Protein AF-A0A091CFE1-F1 (afdb_monomer_lite)

Organism: NCBI:txid1302649

Sequence (162 aa):
MQEHPEADKIENQVGNVSWALSFLEQYIKKPGMVQALRKPLRHYTLRQLSEHANTFDWQNVYSDLRQQDKRLRTIEQKRQELSLKEDELNKWQYFDENPAILSTFNETIGLLGTVPNTELNHLKEEMRKLQHTYLEIIHQTSTTSYLLLLFLKEKAKKLMIY

Structure (mmCIF, N/CA/C/O backbone):
data_AF-A0A091CFE1-F1
#
_entry.id   AF-A0A091CFE1-F1
#
loop_
_atom_site.group_PDB
_atom_site.id
_atom_site.type_symbol
_atom_site.label_atom_id
_atom_site.label_alt_id
_atom_site.label_comp_id
_atom_site.label_asym_id
_atom_site.label_entity_id
_atom_site.label_seq_id
_atom_site.pdbx_PDB_ins_code
_atom_site.Cartn_x
_atom_site.Cartn_y
_atom_site.Cartn_z
_atom_site.occupancy
_atom_site.B_iso_or_equiv
_atom_site.auth_seq_id
_atom_site.auth_comp_id
_atom_site.auth_asym_id
_atom_site.auth_atom_id
_atom_site.pdbx_PDB_model_num
ATOM 1 N N . MET A 1 1 ? 12.989 35.222 -29.023 1.00 45.59 1 MET A N 1
ATOM 2 C CA . MET A 1 1 ? 13.254 33.783 -28.831 1.00 45.59 1 MET A CA 1
ATOM 3 C C . MET A 1 1 ? 12.529 33.059 -29.945 1.00 45.59 1 MET A C 1
ATOM 5 O O . MET A 1 1 ? 11.309 33.083 -29.948 1.00 45.59 1 MET A O 1
ATOM 9 N N . GLN A 1 2 ? 13.246 32.573 -30.959 1.00 47.25 2 GLN A N 1
ATOM 10 C CA . GLN A 1 2 ? 12.643 31.705 -31.970 1.00 47.25 2 GLN A CA 1
ATOM 11 C C . GLN A 1 2 ? 12.588 30.303 -31.364 1.00 47.25 2 GLN A C 1
ATOM 13 O O . GLN A 1 2 ? 13.631 29.711 -31.109 1.00 47.25 2 GLN A O 1
ATOM 18 N N . GLU A 1 3 ? 11.385 29.820 -31.061 1.00 51.72 3 GLU A N 1
ATOM 19 C CA . GLU A 1 3 ? 11.166 28.398 -30.805 1.00 51.72 3 GLU A CA 1
ATOM 20 C C . GLU A 1 3 ? 11.519 27.650 -32.097 1.00 51.72 3 GLU A C 1
ATOM 22 O O . GLU A 1 3 ? 11.038 28.010 -33.175 1.00 51.72 3 GLU A O 1
ATOM 27 N N . HIS A 1 4 ? 12.418 26.670 -32.011 1.00 61.47 4 HIS A N 1
ATOM 28 C CA . HIS A 1 4 ? 12.808 25.825 -33.137 1.00 61.47 4 HIS A CA 1
ATOM 29 C C . HIS A 1 4 ? 12.061 24.489 -33.006 1.00 61.47 4 HIS A C 1
ATOM 31 O O . HIS A 1 4 ? 12.627 23.528 -32.486 1.00 61.47 4 HIS A O 1
ATOM 37 N N . PRO A 1 5 ? 10.811 24.384 -33.497 1.00 70.25 5 PRO A N 1
ATOM 38 C CA . PRO A 1 5 ? 9.932 23.238 -33.244 1.00 70.25 5 PRO A CA 1
ATOM 39 C C . PRO A 1 5 ? 10.475 21.899 -33.767 1.00 70.25 5 PRO A C 1
ATOM 41 O O . PRO A 1 5 ? 9.978 20.839 -33.390 1.00 70.25 5 PRO A O 1
ATOM 44 N N . GLU A 1 6 ? 11.467 21.914 -34.658 1.00 75.19 6 GLU A N 1
ATOM 45 C CA . GLU A 1 6 ? 12.161 20.707 -35.117 1.00 75.19 6 GLU A CA 1
ATOM 46 C C . GLU A 1 6 ? 13.225 20.221 -34.125 1.00 75.19 6 GLU A C 1
ATOM 48 O O . GLU A 1 6 ? 13.354 19.014 -33.925 1.00 75.19 6 GLU A O 1
ATOM 53 N N . ALA A 1 7 ? 13.933 21.136 -33.457 1.00 77.69 7 ALA A N 1
ATOM 54 C CA . ALA A 1 7 ? 14.919 20.791 -32.436 1.00 77.69 7 ALA A CA 1
ATOM 55 C C . ALA A 1 7 ? 14.234 20.158 -31.216 1.00 77.69 7 ALA A C 1
ATOM 57 O O . ALA A 1 7 ? 14.638 19.081 -30.779 1.00 77.69 7 ALA A O 1
ATOM 58 N N . ASP A 1 8 ? 13.121 20.746 -30.768 1.00 78.50 8 ASP A N 1
ATOM 59 C CA . ASP A 1 8 ? 12.337 20.234 -29.637 1.00 78.50 8 ASP A CA 1
ATOM 60 C C . ASP A 1 8 ? 11.759 18.839 -29.925 1.00 78.50 8 ASP A C 1
ATOM 62 O O . ASP A 1 8 ? 11.683 17.973 -29.049 1.00 78.50 8 ASP A O 1
ATOM 66 N N . LYS A 1 9 ? 11.353 18.574 -31.174 1.00 82.62 9 LYS A N 1
ATOM 67 C CA . LYS A 1 9 ? 10.890 17.240 -31.587 1.00 82.62 9 LYS A CA 1
ATOM 68 C C . LYS A 1 9 ? 12.009 16.212 -31.493 1.00 82.62 9 LYS A C 1
ATOM 70 O O . LYS A 1 9 ? 11.779 15.132 -30.954 1.00 82.62 9 LYS A O 1
ATOM 75 N N . ILE A 1 10 ? 13.198 16.533 -32.001 1.00 84.31 10 ILE A N 1
ATOM 76 C CA . ILE A 1 10 ? 14.349 15.623 -31.970 1.00 84.31 10 ILE A CA 1
ATOM 77 C C . ILE A 1 10 ? 14.771 15.354 -30.522 1.00 84.31 10 ILE A C 1
ATOM 79 O O . ILE A 1 10 ? 14.987 14.199 -30.155 1.00 84.31 10 ILE A O 1
ATOM 83 N N . GLU A 1 11 ? 14.815 16.384 -29.678 1.00 86.06 11 GLU A N 1
ATOM 84 C CA . GLU A 1 11 ? 15.153 16.239 -28.261 1.00 86.06 11 GLU A CA 1
ATOM 85 C C . GLU A 1 11 ? 14.167 15.312 -27.532 1.00 86.06 11 GLU A C 1
ATOM 87 O O . GLU A 1 11 ? 14.579 14.378 -26.839 1.00 86.06 11 GLU A O 1
ATOM 92 N N . ASN A 1 12 ? 12.864 15.471 -27.779 1.00 85.62 12 ASN A N 1
ATOM 93 C CA . ASN A 1 12 ? 11.841 14.576 -27.237 1.00 85.62 12 ASN A CA 1
ATOM 94 C C . ASN A 1 12 ? 12.004 13.122 -27.715 1.00 85.62 12 ASN A C 1
ATOM 96 O O . ASN A 1 12 ? 11.832 12.185 -26.932 1.00 85.62 12 ASN A O 1
ATOM 100 N N . GLN A 1 13 ? 12.349 12.904 -28.989 1.00 86.69 13 GLN A N 1
ATOM 101 C CA . GLN A 1 13 ? 12.597 11.560 -29.523 1.00 86.69 13 GLN A CA 1
ATOM 102 C C . GLN A 1 13 ? 13.813 10.904 -28.856 1.00 86.69 13 GLN A C 1
ATOM 104 O O . GLN A 1 13 ? 13.725 9.754 -28.418 1.00 86.69 13 GLN A O 1
ATOM 109 N N . VAL A 1 14 ? 14.916 11.641 -28.700 1.00 88.25 14 VAL A N 1
ATOM 110 C CA . VAL A 1 14 ? 16.115 11.167 -27.989 1.00 88.25 14 VAL A CA 1
ATOM 111 C C . VAL A 1 14 ? 15.793 10.848 -26.528 1.00 88.25 14 VAL A C 1
ATOM 113 O O . VAL A 1 14 ? 16.217 9.806 -26.018 1.00 88.25 14 VAL A O 1
ATOM 116 N N . GLY A 1 15 ? 14.995 11.690 -25.867 1.00 87.19 15 GLY A N 1
ATOM 117 C CA . GLY A 1 15 ? 14.526 11.456 -24.502 1.00 87.19 15 GLY A CA 1
ATOM 118 C C . GLY A 1 15 ? 13.709 10.167 -24.372 1.00 87.19 15 GLY A C 1
ATOM 119 O O . GLY A 1 15 ? 13.950 9.366 -23.466 1.00 87.19 15 GLY A O 1
ATOM 120 N N . ASN A 1 16 ? 12.796 9.911 -25.312 1.00 89.50 16 ASN A N 1
ATOM 121 C CA . ASN A 1 16 ? 11.974 8.699 -25.329 1.00 89.50 16 ASN A CA 1
ATOM 122 C C . ASN A 1 16 ? 12.812 7.424 -25.503 1.00 89.50 16 ASN A C 1
ATOM 124 O O . ASN A 1 16 ? 12.617 6.455 -24.765 1.00 89.50 16 ASN A O 1
ATOM 128 N N . VAL A 1 17 ? 13.771 7.431 -26.433 1.00 88.75 17 VAL A N 1
ATOM 129 C CA . VAL A 1 17 ? 14.671 6.288 -26.658 1.00 88.75 17 VAL A CA 1
ATOM 130 C C . VAL A 1 17 ? 15.581 6.058 -25.448 1.00 88.75 17 VAL A C 1
ATOM 132 O O . VAL A 1 17 ? 15.741 4.921 -25.005 1.00 88.75 17 VAL A O 1
ATOM 135 N N . SER A 1 18 ? 16.120 7.127 -24.858 1.00 88.88 18 SER A N 1
ATOM 136 C CA . SER A 1 18 ? 16.968 7.045 -23.659 1.00 88.88 18 SER A CA 1
ATOM 137 C C . SER A 1 18 ? 16.208 6.488 -22.454 1.00 88.88 18 SER A C 1
ATOM 139 O O . SER A 1 18 ? 16.738 5.659 -21.708 1.00 88.88 18 SER A O 1
ATOM 141 N N . TRP A 1 19 ? 14.944 6.888 -22.283 1.00 92.00 19 TRP A N 1
ATOM 142 C CA . TRP A 1 19 ? 14.063 6.314 -21.268 1.00 92.00 19 TRP A CA 1
ATOM 143 C C . TRP A 1 19 ? 13.809 4.824 -21.518 1.00 92.00 19 TRP A C 1
ATOM 145 O O . TRP A 1 19 ? 13.963 4.026 -20.596 1.00 92.00 19 TRP A O 1
ATOM 155 N N . ALA A 1 20 ? 13.474 4.434 -22.753 1.00 89.19 20 ALA A N 1
ATOM 156 C CA . ALA A 1 20 ? 13.215 3.038 -23.109 1.00 89.19 20 ALA A CA 1
ATOM 157 C C . ALA A 1 20 ? 14.436 2.144 -22.845 1.00 89.19 20 ALA A C 1
ATOM 159 O O . ALA A 1 20 ? 14.301 1.060 -22.276 1.00 89.19 20 ALA A O 1
ATOM 160 N N . LEU A 1 21 ? 15.634 2.624 -23.194 1.00 88.12 21 LEU A N 1
ATOM 161 C CA . LEU A 1 21 ? 16.886 1.932 -22.906 1.00 88.12 21 LEU A CA 1
ATOM 162 C C . LEU A 1 21 ? 17.094 1.775 -21.395 1.00 88.12 21 LEU A C 1
ATOM 164 O O . LEU A 1 21 ? 17.310 0.665 -20.918 1.00 88.12 21 LEU A O 1
ATOM 168 N N . SER A 1 22 ? 16.953 2.866 -20.639 1.00 88.06 22 SER A N 1
ATOM 169 C CA . SER A 1 22 ? 17.120 2.865 -19.177 1.00 88.06 22 SER A CA 1
ATOM 170 C C . SER A 1 22 ? 16.109 1.958 -18.470 1.00 88.06 22 SER A C 1
ATOM 172 O O . SER A 1 22 ? 16.419 1.361 -17.440 1.00 88.06 22 SER A O 1
ATOM 174 N N . PHE A 1 23 ? 14.893 1.848 -19.007 1.00 88.50 23 PHE A N 1
ATOM 175 C CA . PHE A 1 23 ? 13.871 0.929 -18.517 1.00 88.50 23 PHE A CA 1
ATOM 176 C C . PHE A 1 23 ? 14.275 -0.527 -18.775 1.00 88.50 23 PHE A C 1
ATOM 178 O O . PHE A 1 23 ? 14.280 -1.337 -17.853 1.00 88.50 23 PHE A O 1
ATOM 185 N N . LEU A 1 24 ? 14.687 -0.862 -20.000 1.00 86.94 24 LEU A N 1
ATOM 186 C CA . LEU A 1 24 ? 15.112 -2.217 -20.359 1.00 86.94 24 LEU A CA 1
ATOM 187 C C . LEU A 1 24 ? 16.369 -2.670 -19.606 1.00 86.94 24 LEU A C 1
ATOM 189 O O . LEU A 1 24 ? 16.452 -3.827 -19.195 1.00 86.94 24 LEU A O 1
ATOM 193 N N . GLU A 1 25 ? 17.333 -1.776 -19.382 1.00 86.75 25 GLU A N 1
ATOM 194 C CA . GLU A 1 25 ? 18.565 -2.085 -18.647 1.00 86.75 25 GLU A CA 1
ATOM 195 C C . GLU A 1 25 ? 18.318 -2.581 -17.216 1.00 86.75 25 GLU A C 1
ATOM 197 O O . GLU A 1 25 ? 19.132 -3.341 -16.693 1.00 86.75 25 GLU A O 1
ATOM 202 N N . GLN A 1 26 ? 17.195 -2.209 -16.595 1.00 85.38 26 GLN A N 1
ATOM 203 C CA . GLN A 1 26 ? 16.815 -2.708 -15.267 1.00 85.38 26 GLN A CA 1
ATOM 204 C C . GLN A 1 26 ? 16.440 -4.197 -15.288 1.00 85.38 26 GLN A C 1
ATOM 206 O O . GLN A 1 26 ? 16.572 -4.880 -14.274 1.00 85.38 26 GLN A O 1
ATOM 211 N N . TYR A 1 27 ? 16.003 -4.713 -16.440 1.00 83.00 27 TYR A N 1
ATOM 212 C CA . TYR A 1 27 ? 15.551 -6.097 -16.610 1.00 83.00 27 TYR A CA 1
ATOM 213 C C . TYR A 1 27 ? 16.557 -6.971 -17.372 1.00 83.00 27 TYR A C 1
ATOM 215 O O . TYR A 1 27 ? 16.499 -8.201 -17.292 1.00 83.00 27 TYR A O 1
ATOM 223 N N . ILE A 1 28 ? 17.500 -6.369 -18.100 1.00 82.69 28 ILE A N 1
ATOM 224 C CA . ILE A 1 28 ? 18.537 -7.094 -18.837 1.00 82.69 28 ILE A CA 1
ATOM 225 C C . ILE A 1 28 ? 19.729 -7.372 -17.916 1.00 82.69 28 ILE A C 1
ATOM 227 O O . ILE A 1 28 ? 20.379 -6.466 -17.398 1.00 82.69 28 ILE A O 1
ATOM 231 N N . LYS A 1 29 ? 20.096 -8.650 -17.773 1.00 70.81 29 LYS A N 1
ATOM 232 C CA . LYS A 1 29 ? 21.346 -9.027 -17.101 1.00 70.81 29 LYS A CA 1
ATOM 233 C C . LYS A 1 29 ? 22.538 -8.524 -17.916 1.00 70.81 29 LYS A C 1
ATOM 235 O O . LYS A 1 29 ? 22.756 -8.978 -19.041 1.00 70.81 29 LYS A O 1
ATOM 240 N N . LYS A 1 30 ? 23.332 -7.617 -17.340 1.00 69.56 30 LYS A N 1
ATOM 241 C CA . LYS A 1 30 ? 24.579 -7.158 -17.966 1.00 69.56 30 LYS A CA 1
ATOM 242 C C . LYS A 1 30 ? 25.518 -8.361 -18.158 1.00 69.56 30 LYS A C 1
ATOM 244 O O . LYS A 1 30 ? 25.713 -9.128 -17.212 1.00 69.56 30 LYS A O 1
ATOM 249 N N . PRO A 1 31 ? 26.086 -8.571 -19.361 1.00 65.31 31 PRO A N 1
ATOM 250 C CA . PRO A 1 31 ? 27.053 -9.640 -19.568 1.00 65.31 31 PRO A CA 1
ATOM 251 C C . PRO A 1 31 ? 28.272 -9.408 -18.670 1.00 65.31 31 PRO A C 1
ATOM 253 O O . PRO A 1 31 ? 28.732 -8.277 -18.518 1.00 65.31 31 PRO A O 1
ATOM 256 N N . GLY A 1 32 ? 28.805 -10.479 -18.078 1.00 70.44 32 GLY A N 1
ATOM 257 C CA . GLY A 1 32 ? 30.018 -10.391 -17.264 1.00 70.44 32 GLY A CA 1
ATOM 258 C C . GLY A 1 32 ? 31.205 -9.857 -18.076 1.00 70.44 32 GLY A C 1
ATOM 259 O O . GLY A 1 32 ? 31.283 -10.077 -19.286 1.00 70.44 32 GLY A O 1
ATOM 260 N N . MET A 1 33 ? 32.152 -9.197 -17.404 1.00 60.16 33 MET A N 1
ATOM 261 C CA . MET A 1 33 ? 33.300 -8.498 -18.012 1.00 60.16 33 MET A CA 1
ATOM 262 C C . MET A 1 33 ? 34.071 -9.361 -19.035 1.00 60.16 33 MET A C 1
ATOM 264 O O . MET A 1 33 ? 34.476 -8.884 -20.090 1.00 60.16 33 MET A O 1
ATOM 268 N N . VAL A 1 34 ? 34.170 -10.672 -18.786 1.00 63.44 34 VAL A N 1
ATOM 269 C CA . VAL A 1 34 ? 34.814 -11.656 -19.679 1.00 63.44 34 VAL A CA 1
ATOM 270 C C . VAL A 1 34 ? 34.003 -11.939 -20.954 1.00 63.44 34 VAL A C 1
ATOM 272 O O . VAL A 1 34 ? 34.576 -12.147 -22.021 1.00 63.44 34 VAL A O 1
ATOM 275 N N . GLN A 1 35 ? 32.670 -11.943 -20.881 1.00 63.75 35 GLN A N 1
ATOM 276 C CA . GLN A 1 35 ? 31.806 -12.161 -22.049 1.00 63.75 35 GLN A CA 1
ATOM 277 C C . GLN A 1 35 ? 31.740 -10.926 -22.952 1.00 63.75 35 GLN A C 1
ATOM 279 O O . GLN A 1 35 ? 31.594 -11.072 -24.164 1.00 63.75 35 GLN A O 1
ATOM 284 N N . ALA A 1 36 ? 31.870 -9.724 -22.381 1.00 63.00 36 ALA A N 1
ATOM 285 C CA . ALA A 1 36 ? 31.920 -8.478 -23.141 1.00 63.00 36 ALA A CA 1
ATOM 286 C C . ALA A 1 36 ? 33.180 -8.395 -24.022 1.00 63.00 36 ALA A C 1
ATOM 288 O O . ALA A 1 36 ? 33.079 -8.015 -25.183 1.00 63.00 36 ALA A O 1
ATOM 289 N N . LEU A 1 37 ? 34.334 -8.841 -23.511 1.00 62.81 37 LEU A N 1
ATOM 290 C CA . LEU A 1 37 ? 35.608 -8.849 -24.247 1.00 62.81 37 LEU A CA 1
ATOM 291 C C . LEU A 1 37 ? 35.685 -9.919 -25.350 1.00 62.81 37 LEU A C 1
ATOM 293 O O . LEU A 1 37 ? 36.431 -9.759 -26.309 1.00 62.81 37 LEU A O 1
ATOM 297 N N . ARG A 1 38 ? 34.922 -11.016 -25.230 1.00 67.00 38 ARG A N 1
ATOM 298 C CA . ARG A 1 38 ? 34.863 -12.085 -26.247 1.00 67.00 38 ARG A CA 1
ATOM 299 C C . ARG A 1 38 ? 33.926 -11.771 -27.414 1.00 67.00 38 ARG A C 1
ATOM 301 O O . ARG A 1 38 ? 33.950 -12.493 -28.410 1.00 67.00 38 ARG A O 1
ATOM 308 N N . LYS A 1 39 ? 33.076 -10.745 -27.304 1.00 67.06 39 LYS A N 1
ATOM 309 C CA . LYS A 1 39 ? 32.208 -10.334 -28.410 1.00 67.06 39 LYS A CA 1
ATOM 310 C C . LYS A 1 39 ? 33.016 -9.470 -29.383 1.00 67.06 39 LYS A C 1
ATOM 312 O O . LYS A 1 39 ? 33.585 -8.470 -28.951 1.00 67.06 39 LYS A O 1
ATOM 317 N N . PRO A 1 40 ? 33.061 -9.811 -30.682 1.00 63.16 40 PRO A N 1
ATOM 318 C CA . PRO A 1 40 ? 33.711 -8.955 -31.665 1.00 63.16 40 PRO A CA 1
ATOM 319 C C . PRO A 1 40 ? 33.021 -7.586 -31.683 1.00 63.16 40 PRO A C 1
ATOM 321 O O . PRO A 1 40 ? 31.786 -7.517 -31.707 1.00 63.16 40 PRO A O 1
ATOM 324 N N . LEU A 1 41 ? 33.806 -6.502 -31.660 1.00 64.38 41 LEU A N 1
ATOM 325 C CA . LEU A 1 41 ? 33.268 -5.151 -31.814 1.00 64.38 41 LEU A CA 1
ATOM 326 C C . LEU A 1 41 ? 32.543 -5.082 -33.160 1.00 64.38 41 LEU A C 1
ATOM 328 O O . LEU A 1 41 ? 33.127 -5.339 -34.217 1.00 64.38 41 LEU A O 1
ATOM 332 N N . ARG A 1 42 ? 31.249 -4.765 -33.122 1.00 69.38 42 ARG A N 1
ATOM 333 C CA . ARG A 1 42 ? 30.475 -4.550 -34.341 1.00 69.38 42 ARG A CA 1
ATOM 334 C C . ARG A 1 42 ? 30.876 -3.200 -34.917 1.00 69.38 42 ARG A C 1
ATOM 336 O O . ARG A 1 42 ? 30.656 -2.171 -34.288 1.00 69.38 42 ARG A O 1
ATOM 343 N N . HIS A 1 43 ? 31.468 -3.222 -36.102 1.00 73.50 43 HIS A N 1
ATOM 344 C CA . HIS A 1 43 ? 31.796 -2.016 -36.846 1.00 73.50 43 HIS A CA 1
ATOM 345 C C . HIS A 1 43 ? 30.626 -1.727 -37.778 1.00 73.50 43 HIS A C 1
ATOM 347 O O . HIS A 1 43 ? 30.304 -2.547 -38.636 1.00 73.50 43 HIS A O 1
ATOM 353 N N . TYR A 1 44 ? 29.979 -0.584 -37.584 1.00 73.50 44 TYR A N 1
ATOM 354 C CA . TYR A 1 44 ? 28.928 -0.111 -38.473 1.00 73.50 44 TYR A CA 1
ATOM 355 C C . TYR A 1 44 ? 29.424 1.127 -39.206 1.00 73.50 44 TYR A C 1
ATOM 357 O O . TYR A 1 44 ? 30.007 2.028 -38.604 1.00 73.50 44 TYR A O 1
ATOM 365 N N . THR A 1 45 ? 29.187 1.181 -40.512 1.00 83.50 45 THR A N 1
ATOM 366 C CA . THR A 1 45 ? 29.374 2.420 -41.274 1.00 83.50 45 THR A CA 1
ATOM 367 C C . THR A 1 45 ? 28.222 3.389 -40.988 1.00 83.50 45 THR A C 1
ATOM 369 O O . THR A 1 45 ? 27.121 2.965 -40.631 1.00 83.50 45 THR A O 1
ATOM 372 N N . LEU A 1 46 ? 28.441 4.693 -41.190 1.00 77.75 46 LEU A N 1
ATOM 373 C CA . LEU A 1 46 ? 27.394 5.720 -41.038 1.00 77.75 46 LEU A CA 1
ATOM 374 C C . LEU A 1 46 ? 26.129 5.391 -41.846 1.00 77.75 46 LEU A C 1
ATOM 376 O O . LEU A 1 46 ? 25.014 5.568 -41.361 1.00 77.75 46 LEU A O 1
ATOM 380 N N . ARG A 1 47 ? 26.302 4.848 -43.056 1.00 79.12 47 ARG A N 1
ATOM 381 C CA . ARG A 1 47 ? 25.194 4.429 -43.918 1.00 79.12 47 ARG A CA 1
ATOM 382 C C . ARG A 1 47 ? 24.389 3.281 -43.306 1.00 79.12 47 ARG A C 1
ATOM 384 O O . ARG A 1 47 ? 23.169 3.361 -43.264 1.00 79.12 47 ARG A O 1
ATOM 391 N N . GLN A 1 48 ? 25.063 2.258 -42.782 1.00 81.75 48 GLN A N 1
ATOM 392 C CA . GLN A 1 48 ? 24.402 1.129 -42.120 1.00 81.75 48 GLN A CA 1
ATOM 393 C C . GLN A 1 48 ? 23.661 1.561 -40.849 1.00 81.75 48 GLN A C 1
ATOM 395 O O . GLN A 1 48 ? 22.572 1.063 -40.585 1.00 81.75 48 GLN A O 1
ATOM 400 N N . LEU A 1 49 ? 24.219 2.504 -40.079 1.00 78.06 49 LEU A N 1
ATOM 401 C CA . LEU A 1 49 ? 23.538 3.082 -38.915 1.00 78.06 49 LEU A CA 1
ATOM 402 C C . LEU A 1 49 ? 22.278 3.849 -39.323 1.00 78.06 49 LEU A C 1
ATOM 404 O O . LEU A 1 49 ? 21.238 3.678 -38.696 1.00 78.06 49 LEU A O 1
ATOM 408 N N . SER A 1 50 ? 22.355 4.654 -40.385 1.00 76.69 50 SER A N 1
ATOM 409 C CA . SER A 1 50 ? 21.210 5.415 -40.894 1.00 76.69 50 SER A CA 1
ATOM 410 C C . SER A 1 50 ? 20.107 4.505 -41.442 1.00 76.69 50 SER A C 1
ATOM 412 O O . SER A 1 50 ? 18.939 4.696 -41.110 1.00 76.69 50 SER A O 1
ATOM 414 N N . GLU A 1 51 ? 20.460 3.475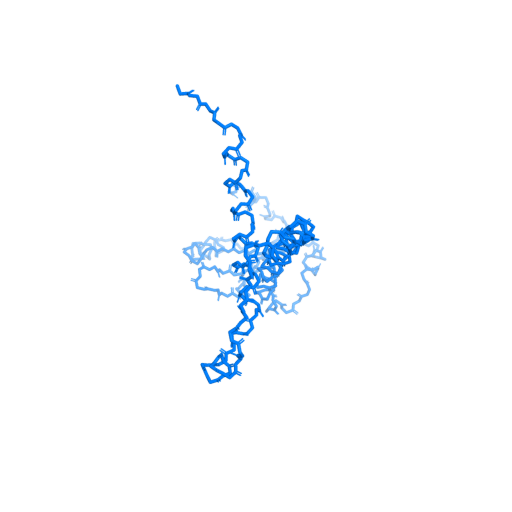 -42.215 1.00 82.75 51 GLU A N 1
ATOM 415 C CA . GLU A 1 51 ? 19.504 2.477 -42.710 1.00 82.75 51 GLU A CA 1
ATOM 416 C C . GLU A 1 51 ? 18.840 1.720 -41.548 1.00 82.75 51 GLU A C 1
ATOM 418 O O . GLU A 1 51 ? 17.625 1.516 -41.551 1.00 82.75 51 GLU A O 1
ATOM 423 N N . HIS A 1 52 ? 19.602 1.360 -40.512 1.00 78.75 52 HIS A N 1
ATOM 424 C CA . HIS A 1 52 ? 19.053 0.688 -39.337 1.00 78.75 52 HIS A CA 1
ATOM 425 C C . HIS A 1 52 ? 18.130 1.599 -38.517 1.00 78.75 52 HIS A C 1
ATOM 427 O O . HIS A 1 52 ? 17.047 1.179 -38.125 1.00 78.75 52 HIS A O 1
ATOM 433 N N . ALA A 1 53 ? 18.513 2.860 -38.306 1.00 76.50 53 ALA A N 1
ATOM 434 C CA . ALA A 1 53 ? 17.689 3.834 -37.593 1.00 76.50 53 ALA A CA 1
ATOM 435 C C . ALA A 1 53 ? 16.369 4.133 -38.324 1.00 76.50 53 ALA A C 1
ATOM 437 O O . ALA A 1 53 ? 15.344 4.311 -37.675 1.00 76.50 53 ALA A O 1
ATOM 438 N N . ASN A 1 54 ? 16.383 4.143 -39.661 1.00 77.88 54 ASN A N 1
ATOM 439 C CA . ASN A 1 54 ? 15.187 4.375 -40.476 1.00 77.88 54 ASN A CA 1
ATOM 440 C C . ASN A 1 54 ? 14.267 3.150 -40.581 1.00 77.88 54 ASN A C 1
ATOM 442 O O . ASN A 1 54 ? 13.082 3.301 -40.862 1.00 77.88 54 ASN A O 1
ATOM 446 N N . THR A 1 55 ? 14.801 1.941 -40.398 1.00 84.00 55 THR A N 1
ATOM 447 C CA . THR A 1 55 ? 14.019 0.692 -40.465 1.00 84.00 55 THR A CA 1
ATOM 448 C C . THR A 1 55 ? 13.521 0.229 -39.102 1.00 84.00 55 THR A C 1
ATOM 450 O O . THR A 1 55 ? 12.553 -0.525 -39.026 1.00 84.00 55 THR A O 1
ATOM 453 N N . PHE A 1 56 ? 14.168 0.663 -38.021 1.00 83.94 56 PHE A N 1
ATOM 454 C CA . PHE A 1 56 ? 13.809 0.268 -36.670 1.00 83.94 56 PHE A CA 1
ATOM 455 C C . PHE A 1 56 ? 12.658 1.113 -36.118 1.00 83.94 56 PHE A C 1
ATOM 457 O O . PHE A 1 56 ? 12.788 2.315 -35.879 1.00 83.94 56 PHE A O 1
ATOM 464 N N . ASP A 1 57 ? 11.538 0.449 -35.848 1.00 86.56 57 ASP A N 1
ATOM 465 C CA . ASP A 1 57 ? 10.342 1.064 -35.284 1.00 86.56 57 ASP A CA 1
ATOM 466 C C . ASP A 1 57 ? 10.459 1.255 -33.764 1.00 86.56 57 ASP A C 1
ATOM 468 O O . ASP A 1 57 ? 9.862 0.552 -32.943 1.00 86.56 57 ASP A O 1
ATOM 472 N N . TRP A 1 58 ? 11.285 2.223 -33.376 1.00 85.19 58 TRP A N 1
ATOM 473 C CA . TRP A 1 58 ? 11.497 2.560 -31.972 1.00 85.19 58 TRP A CA 1
ATOM 474 C C . TRP A 1 58 ? 10.241 3.138 -31.305 1.00 85.19 58 TRP A C 1
ATOM 476 O O . TRP A 1 58 ? 10.120 3.067 -30.082 1.00 85.19 58 TRP A O 1
ATOM 486 N N . GLN A 1 59 ? 9.311 3.707 -32.081 1.00 87.56 59 GLN A N 1
ATOM 487 C CA . GLN A 1 59 ? 8.093 4.329 -31.559 1.00 87.56 59 GLN A CA 1
ATOM 488 C C . GLN A 1 59 ? 7.134 3.278 -31.007 1.00 87.56 59 GLN A C 1
ATOM 490 O O . GLN A 1 59 ? 6.636 3.440 -29.891 1.00 87.56 59 GLN A O 1
ATOM 495 N N . ASN A 1 60 ? 6.935 2.180 -31.740 1.00 89.19 60 ASN A N 1
ATOM 496 C CA . ASN A 1 60 ? 6.129 1.062 -31.259 1.00 89.19 60 ASN A CA 1
ATOM 497 C C . ASN A 1 60 ? 6.752 0.415 -30.018 1.00 89.19 60 ASN A C 1
ATOM 499 O O . ASN A 1 60 ? 6.067 0.244 -29.012 1.00 89.19 60 ASN A O 1
ATOM 503 N N . VAL A 1 61 ? 8.071 0.184 -30.023 1.00 88.31 61 VAL A N 1
ATOM 504 C CA . VAL A 1 61 ? 8.780 -0.340 -28.842 1.00 88.31 61 VAL A CA 1
ATOM 505 C C . VAL A 1 61 ? 8.615 0.590 -27.635 1.00 88.31 61 VAL A C 1
ATOM 507 O O . VAL A 1 61 ? 8.321 0.130 -26.535 1.00 88.31 61 VAL A O 1
ATOM 510 N N . TYR A 1 62 ? 8.764 1.903 -27.817 1.00 88.94 62 TYR A N 1
ATOM 511 C CA . TYR A 1 62 ? 8.553 2.876 -26.745 1.00 88.94 62 TYR A CA 1
ATOM 512 C C . TYR A 1 62 ? 7.117 2.839 -26.201 1.00 88.94 62 TYR A C 1
ATOM 514 O O . TYR A 1 62 ? 6.923 2.842 -24.982 1.00 88.94 62 TYR A O 1
ATOM 522 N N . SER A 1 63 ? 6.124 2.790 -27.092 1.00 90.62 63 SER A N 1
ATOM 523 C CA . SER A 1 63 ? 4.704 2.736 -26.732 1.00 90.62 63 SER A CA 1
ATOM 524 C C . SER A 1 63 ? 4.374 1.491 -25.907 1.00 90.62 63 SER A C 1
ATOM 526 O O . SER A 1 63 ? 3.777 1.592 -24.830 1.00 90.62 63 SER A O 1
ATOM 528 N N . ASP A 1 64 ? 4.859 0.329 -26.347 1.00 92.00 64 ASP A N 1
ATOM 529 C CA . ASP A 1 64 ? 4.675 -0.940 -25.647 1.00 92.00 64 ASP A CA 1
ATOM 530 C C . ASP A 1 64 ? 5.318 -0.900 -24.257 1.00 92.00 64 ASP A C 1
ATOM 532 O O . ASP A 1 64 ? 4.687 -1.266 -23.261 1.00 92.00 64 ASP A O 1
ATOM 536 N N . LEU A 1 65 ? 6.553 -0.395 -24.154 1.00 91.94 65 LEU A N 1
ATOM 537 C CA . LEU A 1 65 ? 7.243 -0.262 -22.869 1.00 91.94 65 LEU A CA 1
ATOM 538 C C . LEU A 1 65 ? 6.511 0.693 -21.925 1.00 91.94 65 LEU A C 1
ATOM 540 O O . LEU A 1 65 ? 6.401 0.408 -20.733 1.00 91.94 65 LEU A O 1
ATOM 544 N N . ARG A 1 66 ? 5.946 1.792 -22.436 1.00 90.44 66 ARG A N 1
ATOM 545 C CA . ARG A 1 66 ? 5.100 2.697 -21.643 1.00 90.44 66 ARG A CA 1
ATOM 546 C C . ARG A 1 66 ? 3.827 2.021 -21.155 1.00 90.44 66 ARG A C 1
ATOM 548 O O . ARG A 1 66 ? 3.432 2.235 -20.007 1.00 90.44 66 ARG A O 1
ATOM 555 N N . GLN A 1 67 ? 3.197 1.190 -21.981 1.00 93.06 67 GLN A N 1
ATOM 556 C CA . GLN A 1 67 ? 2.030 0.417 -21.568 1.00 93.06 67 GLN A CA 1
ATOM 557 C C . GLN A 1 67 ? 2.386 -0.580 -20.458 1.00 93.06 67 GLN A C 1
ATOM 559 O O . GLN A 1 67 ? 1.643 -0.691 -19.477 1.00 93.06 67 GLN A O 1
ATOM 564 N N . GLN A 1 68 ? 3.528 -1.266 -20.573 1.00 91.75 68 GLN A N 1
ATOM 565 C CA . GLN A 1 68 ? 4.001 -2.174 -19.528 1.00 91.75 68 GLN A CA 1
ATOM 566 C C . GLN A 1 68 ? 4.364 -1.427 -18.239 1.00 91.75 68 GLN A C 1
ATOM 568 O O . GLN A 1 68 ? 3.925 -1.852 -17.173 1.00 91.75 68 GLN A O 1
ATOM 573 N N . ASP A 1 69 ? 5.073 -0.294 -18.310 1.00 91.38 69 ASP A N 1
ATOM 574 C CA . ASP A 1 69 ? 5.386 0.550 -17.142 1.00 91.38 69 ASP A CA 1
ATOM 575 C C . ASP A 1 69 ? 4.107 0.992 -16.418 1.00 91.38 69 ASP A C 1
ATOM 577 O O . ASP A 1 69 ? 3.980 0.829 -15.204 1.00 91.38 69 ASP A O 1
ATOM 581 N N . LYS A 1 70 ? 3.099 1.461 -17.165 1.00 92.81 70 LYS A N 1
ATOM 582 C CA . LYS A 1 70 ? 1.799 1.830 -16.591 1.00 92.81 70 LYS A CA 1
ATOM 583 C C . LYS A 1 70 ? 1.131 0.644 -15.898 1.00 92.81 70 LYS A C 1
ATOM 585 O O . LYS A 1 70 ? 0.643 0.784 -14.778 1.00 92.81 70 LYS A O 1
ATOM 590 N N . ARG A 1 71 ? 1.126 -0.528 -16.538 1.00 94.44 71 ARG A N 1
ATOM 591 C CA . ARG A 1 71 ? 0.546 -1.750 -15.967 1.00 94.44 71 ARG A CA 1
ATOM 592 C C . ARG A 1 71 ? 1.279 -2.184 -14.697 1.00 94.44 71 ARG A C 1
ATOM 594 O O . ARG A 1 71 ? 0.617 -2.540 -13.725 1.00 94.44 71 ARG A O 1
ATOM 601 N N . LEU A 1 72 ? 2.610 -2.126 -14.686 1.00 93.19 72 LEU A N 1
ATOM 602 C CA . LEU A 1 72 ? 3.430 -2.431 -13.512 1.00 93.19 72 LEU A CA 1
ATOM 603 C C . LEU A 1 72 ? 3.093 -1.500 -12.349 1.00 93.19 72 LEU A C 1
ATOM 605 O O . LEU A 1 72 ? 2.838 -1.982 -11.249 1.00 93.19 72 LEU A O 1
ATOM 609 N N . ARG A 1 73 ? 2.991 -0.189 -12.599 1.00 92.06 73 ARG A N 1
ATOM 610 C CA . ARG A 1 73 ? 2.587 0.790 -11.577 1.00 92.06 73 ARG A CA 1
ATOM 611 C C . ARG A 1 73 ? 1.213 0.479 -10.993 1.00 92.06 73 ARG A C 1
ATOM 613 O O . ARG A 1 73 ? 1.059 0.499 -9.778 1.00 92.06 73 ARG A O 1
ATOM 620 N N . THR A 1 74 ? 0.229 0.153 -11.832 1.00 94.38 74 THR A N 1
ATOM 621 C CA . THR A 1 74 ? -1.118 -0.208 -11.361 1.00 94.38 74 THR A CA 1
ATOM 622 C C . THR A 1 74 ? -1.112 -1.482 -10.519 1.00 94.38 74 THR A C 1
ATOM 624 O O . THR A 1 74 ? -1.795 -1.549 -9.499 1.00 94.38 74 THR A O 1
ATOM 627 N N . ILE A 1 75 ? -0.346 -2.499 -10.925 1.00 95.00 75 ILE A N 1
ATOM 628 C CA . ILE A 1 75 ? -0.216 -3.741 -10.154 1.00 95.00 75 ILE A CA 1
ATOM 629 C C . ILE A 1 75 ? 0.440 -3.460 -8.802 1.00 95.00 75 ILE A C 1
ATOM 631 O O . ILE A 1 75 ? -0.056 -3.936 -7.786 1.00 95.00 75 ILE A O 1
ATOM 635 N N . GLU A 1 76 ? 1.509 -2.667 -8.783 1.00 93.75 76 GLU A N 1
ATOM 636 C CA . GLU A 1 76 ? 2.233 -2.333 -7.558 1.00 93.75 76 GLU A CA 1
ATOM 637 C C . GLU A 1 76 ? 1.354 -1.545 -6.579 1.00 93.75 76 GLU A C 1
ATOM 639 O O . GLU A 1 76 ? 1.276 -1.898 -5.404 1.00 93.75 76 GLU A O 1
ATOM 644 N N . GLN A 1 77 ? 0.605 -0.555 -7.075 1.00 93.94 77 GLN A N 1
ATOM 645 C CA . GLN A 1 77 ? -0.385 0.178 -6.281 1.00 93.94 77 GLN A CA 1
ATOM 646 C C . GLN A 1 77 ? -1.431 -0.764 -5.682 1.00 93.94 77 GLN A C 1
ATOM 648 O O . GLN A 1 77 ? -1.659 -0.748 -4.475 1.00 93.94 77 GLN A O 1
ATOM 653 N N . LYS A 1 78 ? -2.017 -1.647 -6.499 1.00 94.44 78 LYS A N 1
ATOM 654 C CA . LYS A 1 78 ? -3.020 -2.606 -6.023 1.00 94.44 78 LYS A CA 1
ATOM 655 C C . LYS A 1 78 ? -2.441 -3.584 -5.001 1.00 94.44 78 LYS A C 1
ATOM 657 O O . LYS A 1 78 ? -3.122 -3.944 -4.047 1.00 94.44 78 LYS A O 1
ATOM 662 N N . ARG A 1 79 ? -1.189 -4.012 -5.180 1.00 94.62 79 ARG A N 1
ATOM 663 C CA . ARG A 1 79 ? -0.491 -4.866 -4.214 1.00 94.62 79 ARG A CA 1
ATOM 664 C C . ARG A 1 79 ? -0.319 -4.145 -2.881 1.00 94.62 79 ARG A C 1
ATOM 666 O O . ARG A 1 79 ? -0.578 -4.740 -1.843 1.00 94.62 79 ARG A O 1
ATOM 673 N N . GLN A 1 80 ? 0.072 -2.873 -2.911 1.00 93.31 80 GLN A N 1
ATOM 674 C CA . GLN A 1 80 ? 0.224 -2.060 -1.708 1.00 93.31 80 GLN A CA 1
ATOM 675 C C . GLN A 1 80 ? -1.119 -1.849 -0.995 1.00 93.31 80 GLN A C 1
ATOM 677 O O . GLN A 1 80 ? -1.2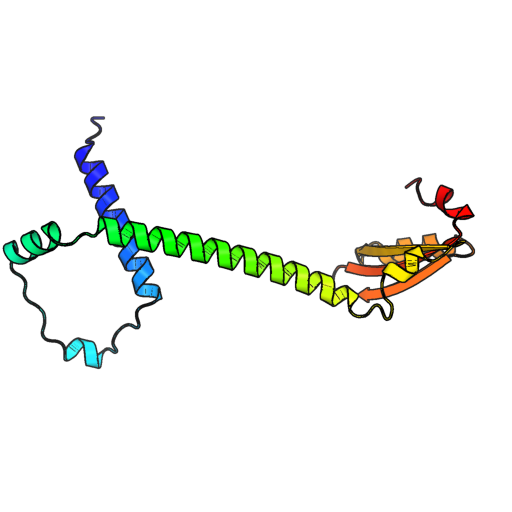01 -2.042 0.213 1.00 93.31 80 GLN A O 1
ATOM 682 N N . GLU A 1 81 ? -2.188 -1.538 -1.731 1.00 94.69 81 GLU A N 1
ATOM 683 C CA . GLU A 1 81 ? -3.542 -1.424 -1.171 1.00 94.69 81 GLU A CA 1
ATOM 684 C C . GLU A 1 81 ? -4.022 -2.727 -0.522 1.00 94.69 81 GLU A C 1
ATOM 686 O O . GLU A 1 81 ? -4.593 -2.703 0.567 1.00 94.69 81 GLU A O 1
ATOM 691 N N . LEU A 1 82 ? -3.804 -3.868 -1.183 1.00 94.06 82 LEU A N 1
ATOM 692 C CA . LEU A 1 82 ? -4.181 -5.176 -0.647 1.00 94.06 82 LEU A CA 1
ATOM 693 C C . LEU A 1 82 ? -3.368 -5.529 0.598 1.00 94.06 82 LEU A C 1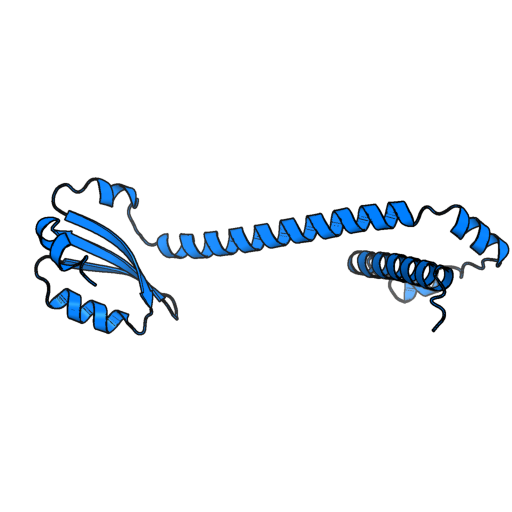
ATOM 695 O O . LEU A 1 82 ? -3.959 -5.975 1.573 1.00 94.06 82 LEU A O 1
ATOM 699 N N . SER A 1 83 ? -2.061 -5.263 0.594 1.00 92.75 83 SER A N 1
ATOM 700 C CA . SER A 1 83 ? -1.193 -5.481 1.756 1.00 92.75 83 SER A CA 1
ATOM 701 C C . SER A 1 83 ? -1.652 -4.658 2.958 1.00 92.75 83 SER A C 1
ATOM 703 O O . SER A 1 83 ? -1.735 -5.187 4.057 1.00 92.75 83 SER A O 1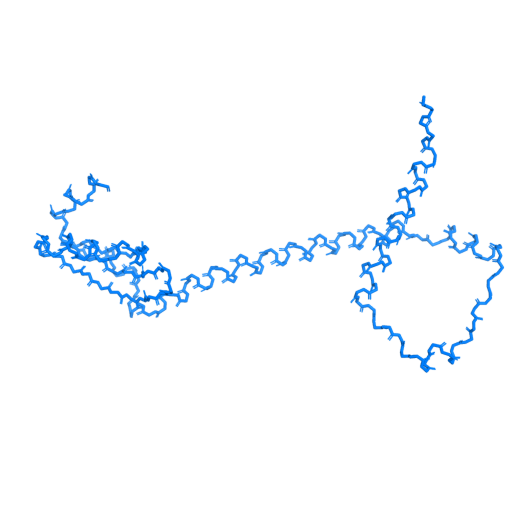
ATOM 705 N N . LEU A 1 84 ? -2.020 -3.387 2.758 1.00 90.81 84 LEU A N 1
ATOM 706 C CA . LEU A 1 84 ? -2.530 -2.542 3.843 1.00 90.81 84 LEU A CA 1
ATOM 707 C C . LEU A 1 84 ? -3.847 -3.076 4.422 1.00 90.81 84 LEU A C 1
ATOM 709 O O . LEU A 1 84 ? -4.034 -3.061 5.637 1.00 90.81 84 LEU A O 1
ATOM 713 N N . LYS A 1 85 ? -4.749 -3.566 3.563 1.00 89.81 85 LYS A N 1
ATOM 714 C CA . LYS A 1 85 ? -6.011 -4.186 3.997 1.00 89.81 85 LYS A CA 1
ATOM 715 C C . LYS A 1 85 ? -5.778 -5.499 4.734 1.00 89.81 85 LYS A C 1
ATOM 717 O O . LYS A 1 85 ? -6.433 -5.755 5.735 1.00 89.81 85 LYS A O 1
ATOM 722 N N . GLU A 1 86 ? -4.864 -6.327 4.244 1.00 91.69 86 GLU A N 1
ATOM 723 C CA . GLU A 1 86 ? -4.479 -7.577 4.895 1.00 91.69 86 GLU A CA 1
ATOM 724 C C . GLU A 1 86 ? -3.873 -7.307 6.275 1.00 91.69 86 GLU A C 1
ATOM 726 O O . GLU A 1 86 ? -4.310 -7.900 7.257 1.00 91.69 86 GLU A O 1
ATOM 731 N N . ASP A 1 87 ? -2.957 -6.343 6.378 1.00 88.38 87 ASP A N 1
ATOM 732 C CA . ASP A 1 87 ? -2.372 -5.918 7.650 1.00 88.38 87 ASP A CA 1
ATOM 733 C C . ASP A 1 87 ? -3.433 -5.398 8.626 1.00 88.38 87 ASP A C 1
ATOM 735 O O . ASP A 1 87 ? -3.332 -5.618 9.832 1.00 88.38 87 ASP A O 1
ATOM 739 N N . GLU A 1 88 ? -4.456 -4.694 8.139 1.00 86.19 88 GLU A N 1
ATOM 740 C CA . GLU A 1 88 ? -5.577 -4.246 8.963 1.00 86.19 88 GLU A CA 1
ATOM 741 C C . GLU A 1 88 ? -6.435 -5.417 9.457 1.00 86.19 88 GLU A C 1
ATOM 743 O O . GLU A 1 88 ? -6.704 -5.513 10.655 1.00 86.19 88 GLU A O 1
ATOM 748 N N . LEU A 1 89 ? -6.820 -6.333 8.567 1.00 86.94 89 LEU A N 1
ATOM 749 C CA . LEU A 1 89 ? -7.623 -7.511 8.907 1.00 86.94 89 LEU A CA 1
ATOM 750 C C . LEU A 1 89 ? -6.881 -8.463 9.849 1.00 86.94 89 LEU A C 1
ATOM 752 O O . LEU A 1 89 ? -7.475 -8.981 10.793 1.00 86.94 89 LEU A O 1
ATOM 756 N N . ASN A 1 90 ? -5.571 -8.625 9.669 1.00 87.25 90 ASN A N 1
ATOM 757 C CA . ASN A 1 90 ? -4.723 -9.433 10.542 1.00 87.25 90 ASN A CA 1
ATOM 758 C C . ASN A 1 90 ? -4.705 -8.929 11.990 1.00 87.25 90 ASN A C 1
ATOM 760 O O . ASN A 1 90 ? -4.415 -9.697 12.901 1.00 87.25 90 ASN A O 1
ATOM 764 N N . LYS A 1 91 ? -5.032 -7.665 12.261 1.00 86.50 91 LYS A N 1
ATOM 765 C CA . LYS A 1 91 ? -5.133 -7.174 13.647 1.00 86.50 91 LYS A CA 1
ATOM 766 C C . LYS A 1 91 ? -6.430 -7.626 14.317 1.00 86.50 91 LYS A C 1
ATOM 768 O O . LYS A 1 91 ? -6.465 -7.759 15.536 1.00 86.50 91 LYS A O 1
ATOM 773 N N . TRP A 1 92 ? -7.462 -7.912 13.526 1.00 87.25 92 TRP A N 1
ATOM 774 C CA . TRP A 1 92 ? -8.746 -8.446 13.982 1.00 87.25 92 TRP A CA 1
ATOM 775 C C . TRP A 1 92 ? -8.791 -9.974 14.021 1.00 87.25 92 TRP A C 1
ATOM 777 O O . TRP A 1 92 ? -9.753 -10.524 14.541 1.00 87.25 92 TRP A O 1
ATOM 787 N N . GLN A 1 93 ? -7.756 -10.669 13.534 1.00 83.75 93 GLN A N 1
ATOM 788 C CA . GLN A 1 93 ? -7.697 -12.138 13.571 1.00 83.75 93 GLN A CA 1
ATOM 789 C C . GLN A 1 93 ? -7.734 -12.713 14.998 1.00 83.75 93 GLN A C 1
ATOM 791 O O . GLN A 1 93 ? -8.049 -13.881 15.178 1.00 83.75 93 GLN A O 1
ATOM 796 N N . TYR A 1 94 ? -7.384 -11.895 15.996 1.00 82.06 94 TYR A N 1
ATOM 797 C CA . TYR A 1 94 ? -7.403 -12.251 17.417 1.00 82.06 94 TYR A CA 1
ATOM 798 C C . TYR A 1 94 ? -8.784 -12.081 18.059 1.00 82.06 94 TYR A C 1
ATOM 800 O O . TYR A 1 94 ? -8.931 -12.301 19.255 1.00 82.06 94 TYR A O 1
ATOM 808 N N . PHE A 1 95 ? -9.783 -11.628 17.300 1.00 84.62 95 PHE A N 1
ATOM 809 C CA . PHE A 1 95 ? -11.161 -11.648 17.756 1.00 84.62 95 PHE A CA 1
ATOM 810 C C . PHE A 1 95 ? -11.711 -13.060 17.538 1.00 84.62 95 PHE A C 1
ATOM 812 O O . PHE A 1 95 ? -11.871 -13.491 16.398 1.00 84.62 95 PHE A O 1
ATOM 819 N N . ASP A 1 96 ? -11.972 -13.772 18.634 1.00 79.50 96 ASP A N 1
ATOM 820 C CA . ASP A 1 96 ? -12.312 -15.203 18.619 1.00 79.50 96 ASP A CA 1
ATOM 821 C C . ASP A 1 96 ? -13.647 -15.525 17.920 1.00 79.50 96 ASP A C 1
ATOM 823 O O . ASP A 1 96 ? -13.895 -16.666 17.533 1.00 79.50 96 ASP A O 1
ATOM 827 N N . GLU A 1 97 ? -14.510 -14.524 17.739 1.00 79.88 97 GLU A N 1
ATOM 828 C CA . GLU A 1 97 ? -15.864 -14.681 17.213 1.00 79.88 97 GLU A CA 1
ATOM 829 C C . GLU A 1 97 ? -16.054 -13.997 15.855 1.00 79.88 97 GLU A C 1
ATOM 831 O O . GLU A 1 97 ? -15.293 -13.129 15.431 1.00 79.88 97 GLU A O 1
ATOM 836 N N . ASN A 1 98 ? -17.128 -14.342 15.144 1.00 79.75 98 ASN A N 1
ATOM 837 C CA . ASN A 1 98 ? -17.498 -13.591 13.946 1.00 79.75 98 ASN A CA 1
ATOM 838 C C . ASN A 1 98 ? -18.111 -12.237 14.357 1.00 79.75 98 ASN A C 1
ATOM 840 O O . ASN A 1 98 ? -19.107 -12.246 15.082 1.00 79.75 98 ASN A O 1
ATOM 844 N N . PRO A 1 99 ? -17.634 -11.078 13.853 1.00 80.75 99 PRO A N 1
ATOM 845 C CA . PRO A 1 99 ? -18.229 -9.765 14.139 1.00 80.75 99 PRO A CA 1
ATOM 846 C C . PRO A 1 99 ? -19.744 -9.683 13.909 1.00 80.75 99 PRO A C 1
ATOM 848 O O . PRO A 1 99 ? -20.429 -8.895 14.560 1.00 80.75 99 PRO A O 1
ATOM 851 N N . ALA A 1 100 ? -20.294 -10.523 13.024 1.00 81.50 100 ALA A N 1
ATOM 852 C CA . ALA A 1 100 ? -21.731 -10.641 12.804 1.00 81.50 100 ALA A CA 1
ATOM 853 C C . ALA A 1 100 ? -22.510 -11.017 14.078 1.00 81.50 100 ALA A C 1
ATOM 855 O O . ALA A 1 100 ? -23.671 -10.625 14.207 1.00 81.50 100 ALA A O 1
ATOM 856 N N . ILE A 1 101 ? -21.890 -11.706 15.046 1.00 83.81 101 ILE A N 1
ATOM 857 C CA . ILE A 1 101 ? -22.533 -12.070 16.314 1.00 83.81 101 ILE A CA 1
ATOM 858 C C . ILE A 1 101 ? -22.988 -10.834 17.094 1.00 83.81 101 ILE A C 1
ATOM 860 O O . ILE A 1 101 ? -24.049 -10.857 17.714 1.00 83.81 101 ILE A O 1
ATOM 864 N N . LEU A 1 102 ? -22.265 -9.715 16.975 1.00 83.06 102 LEU A N 1
ATOM 865 C CA . LEU A 1 102 ? -22.586 -8.467 17.670 1.00 83.06 102 LEU A CA 1
ATOM 866 C C . LEU A 1 102 ? -23.945 -7.892 17.241 1.00 83.06 102 LEU A C 1
ATOM 868 O O . LEU A 1 102 ? -24.589 -7.184 18.013 1.00 83.06 102 LEU A O 1
ATOM 872 N N . SER A 1 103 ? -24.407 -8.227 16.031 1.00 78.88 103 SER A N 1
ATOM 873 C CA . SER A 1 103 ? -25.718 -7.817 15.510 1.00 78.88 103 SER A CA 1
ATOM 874 C C . SER A 1 103 ? -26.885 -8.666 16.027 1.00 78.88 103 SER A C 1
ATOM 876 O O . SER A 1 103 ? -28.037 -8.248 15.928 1.00 78.88 103 SER A O 1
ATOM 878 N N . THR A 1 104 ? -26.604 -9.835 16.609 1.00 83.50 104 THR A N 1
ATOM 879 C CA . THR A 1 104 ? -27.634 -10.745 17.140 1.00 83.50 104 THR A CA 1
ATOM 880 C C . THR A 1 104 ? -28.126 -10.349 18.534 1.00 83.50 104 THR A C 1
ATOM 882 O O . THR A 1 104 ? -29.125 -10.877 19.019 1.00 83.50 104 THR A O 1
ATOM 885 N N . PHE A 1 105 ? -27.450 -9.404 19.192 1.00 82.19 105 PHE A N 1
ATOM 886 C CA . PHE A 1 105 ? -27.787 -8.990 20.547 1.00 82.19 105 PHE A CA 1
ATOM 887 C C . PHE A 1 105 ? -29.049 -8.109 20.594 1.00 82.19 105 PHE A C 1
ATOM 889 O O . PHE A 1 105 ? -29.126 -7.018 20.015 1.00 82.19 105 PHE A O 1
ATOM 896 N N . ASN A 1 106 ? -30.052 -8.566 21.351 1.00 78.31 106 ASN A N 1
ATOM 897 C CA . ASN A 1 106 ? -31.325 -7.855 21.501 1.00 78.31 106 ASN A CA 1
ATOM 898 C C . ASN A 1 106 ? -31.255 -6.694 22.495 1.00 78.31 106 ASN A C 1
ATOM 900 O O . ASN A 1 106 ? -31.802 -5.640 22.192 1.00 78.31 106 ASN A O 1
ATOM 904 N N . GLU A 1 107 ? -30.532 -6.842 23.606 1.00 80.62 107 GLU A N 1
ATOM 905 C CA . GLU A 1 107 ? -30.487 -5.850 24.700 1.00 80.62 107 GLU A CA 1
ATOM 906 C C . GLU A 1 107 ? -29.137 -5.122 24.817 1.00 80.62 107 GLU A C 1
ATOM 908 O O . GLU A 1 107 ? -29.018 -4.091 25.481 1.00 80.62 107 GLU A O 1
ATOM 913 N N . THR A 1 108 ? -28.117 -5.622 24.119 1.00 81.00 108 THR A N 1
ATOM 914 C CA . THR A 1 108 ? -26.736 -5.123 24.165 1.00 81.00 108 THR A CA 1
ATOM 915 C C . THR A 1 108 ? -26.320 -4.627 22.783 1.00 81.00 108 THR A C 1
ATOM 917 O O . THR A 1 108 ? -26.787 -5.133 21.765 1.00 81.00 108 THR A O 1
ATOM 920 N N . ILE A 1 109 ? -25.454 -3.620 22.738 1.00 82.19 109 ILE A N 1
ATOM 921 C CA . ILE A 1 109 ? -24.751 -3.162 21.540 1.00 82.19 109 ILE A CA 1
ATOM 922 C C . ILE A 1 109 ? -23.289 -3.548 21.702 1.00 82.19 109 ILE A C 1
ATOM 924 O O . ILE A 1 109 ? -22.674 -3.199 22.710 1.00 82.19 109 ILE A O 1
ATOM 928 N N . GLY A 1 110 ? -22.754 -4.259 20.711 1.00 84.69 110 GLY A N 1
ATOM 929 C CA . GLY A 1 110 ? -21.328 -4.520 20.592 1.00 84.69 110 GLY A CA 1
ATOM 930 C C . GLY A 1 110 ? -20.706 -3.695 19.477 1.00 84.69 110 GLY A C 1
ATOM 931 O O . GLY A 1 110 ? -21.217 -3.688 18.359 1.00 84.69 110 GLY A O 1
ATOM 932 N N . LEU A 1 111 ? -19.613 -3.001 19.781 1.00 84.75 111 LEU A N 1
ATOM 933 C CA . LEU A 1 111 ? -18.836 -2.214 18.831 1.00 84.75 111 LEU A CA 1
ATOM 934 C C . LEU A 1 111 ? -17.396 -2.718 18.795 1.00 84.75 111 LEU A C 1
ATOM 936 O O . LEU A 1 111 ? -16.768 -2.897 19.837 1.00 84.75 111 LEU A O 1
ATOM 940 N N . LEU A 1 112 ? -16.873 -2.882 17.583 1.00 88.25 112 LEU A N 1
ATOM 941 C CA . LEU A 1 112 ? -15.451 -3.072 17.330 1.00 88.25 112 LEU A CA 1
ATOM 942 C C . LEU A 1 112 ? -14.877 -1.744 16.853 1.00 88.25 112 LEU A C 1
ATOM 944 O O . LEU A 1 112 ? -15.442 -1.101 15.968 1.00 88.25 112 LEU A O 1
ATOM 948 N N . GLY A 1 113 ? -13.767 -1.323 17.443 1.00 87.56 113 GLY A N 1
ATOM 949 C CA . GLY A 1 113 ? -13.135 -0.066 17.072 1.00 87.56 113 GLY A CA 1
ATOM 950 C C . GLY A 1 113 ? -11.678 0.021 17.482 1.00 87.56 113 GLY A C 1
ATOM 951 O O . GLY A 1 113 ? -11.131 -0.859 18.144 1.00 87.56 113 GLY A O 1
ATOM 952 N N . THR A 1 114 ? -11.042 1.113 17.080 1.00 91.12 114 THR A N 1
ATOM 953 C CA . THR A 1 114 ? -9.642 1.392 17.395 1.00 91.12 114 THR A CA 1
ATOM 954 C C . THR A 1 114 ? -9.512 2.694 18.160 1.00 91.12 114 THR A C 1
ATOM 956 O O . THR A 1 114 ? -10.197 3.665 17.843 1.00 91.12 114 THR A O 1
ATOM 959 N N . VAL A 1 115 ? -8.583 2.742 19.109 1.00 92.62 115 VAL A N 1
ATOM 960 C CA . VAL A 1 115 ? -8.225 3.964 19.833 1.00 92.62 115 VAL A CA 1
ATOM 961 C C . VAL A 1 115 ? -6.705 4.153 19.821 1.00 92.62 115 VAL A C 1
ATOM 963 O O . VAL A 1 115 ? -5.969 3.168 19.954 1.00 92.62 115 VAL A O 1
ATOM 966 N N . PRO A 1 116 ? -6.196 5.390 19.680 1.00 92.81 116 PRO A N 1
ATOM 967 C CA . PRO A 1 116 ? -4.786 5.668 19.913 1.00 92.81 116 PRO A CA 1
ATOM 968 C C . PRO A 1 116 ? -4.371 5.235 21.322 1.00 92.81 116 PRO A C 1
ATOM 970 O O . PRO A 1 116 ? -5.096 5.457 22.293 1.00 92.81 116 PRO A O 1
ATOM 973 N N . ASN A 1 117 ? -3.176 4.662 21.459 1.00 91.06 117 ASN A N 1
ATOM 974 C CA . ASN A 1 117 ? -2.666 4.199 22.753 1.00 91.06 117 ASN A CA 1
ATOM 975 C C . ASN A 1 117 ? -2.561 5.333 23.789 1.00 91.06 117 ASN A C 1
ATOM 977 O O . ASN A 1 117 ? -2.660 5.071 24.986 1.00 91.06 117 ASN A O 1
ATOM 981 N N . THR A 1 118 ? -2.397 6.582 23.340 1.00 91.56 118 THR A N 1
ATOM 982 C CA . THR A 1 118 ? -2.385 7.779 24.196 1.00 91.56 118 THR A CA 1
ATOM 983 C C . THR A 1 118 ? -3.730 8.021 24.882 1.00 91.56 118 THR A C 1
ATOM 985 O O . THR A 1 118 ? -3.758 8.401 26.048 1.00 91.56 118 THR A O 1
ATOM 988 N N . GLU A 1 119 ? -4.834 7.728 24.194 1.00 90.44 119 GLU A N 1
ATOM 989 C CA . GLU A 1 119 ? -6.204 7.955 24.672 1.00 90.44 119 GLU A CA 1
ATOM 990 C C . GLU A 1 119 ? -6.802 6.723 25.373 1.00 90.44 119 GLU A C 1
ATOM 992 O O . GLU A 1 119 ? -7.835 6.813 26.038 1.00 90.44 119 GLU A O 1
ATOM 997 N N . LEU A 1 120 ? -6.151 5.558 25.270 1.00 89.88 120 LEU A N 1
ATOM 998 C CA . LEU A 1 120 ? -6.654 4.296 25.823 1.00 89.88 120 LEU A CA 1
ATOM 999 C C . LEU A 1 120 ? -6.920 4.375 27.333 1.00 89.88 120 LEU A C 1
ATOM 1001 O O . LEU A 1 120 ? -7.924 3.853 27.815 1.00 89.88 120 LEU A O 1
ATOM 1005 N N . ASN A 1 121 ? -6.021 5.010 28.090 1.00 89.88 121 ASN A N 1
ATOM 1006 C CA . ASN A 1 121 ? -6.177 5.128 29.541 1.00 89.88 121 ASN A CA 1
ATOM 1007 C C . ASN A 1 121 ? -7.362 6.026 29.905 1.00 89.88 121 ASN A C 1
ATOM 1009 O O . ASN A 1 121 ? -8.138 5.670 30.787 1.00 89.88 121 ASN A O 1
ATOM 1013 N N . HIS A 1 122 ? -7.542 7.137 29.188 1.00 89.88 122 HIS A N 1
ATOM 1014 C CA . HIS A 1 122 ? -8.692 8.016 29.373 1.00 89.88 122 HIS A CA 1
ATOM 1015 C C . HIS A 1 122 ? -10.004 7.272 29.079 1.00 89.88 122 HIS A C 1
ATOM 1017 O O . HIS A 1 122 ? -10.916 7.280 29.903 1.00 89.88 122 HIS A O 1
ATOM 1023 N N . LEU A 1 123 ? -10.065 6.532 27.966 1.00 87.50 123 LEU A N 1
ATOM 1024 C CA . LEU A 1 123 ? -11.228 5.713 27.621 1.00 87.50 123 LEU A CA 1
ATOM 1025 C C . LEU A 1 123 ? -11.552 4.677 28.710 1.00 87.50 123 LEU A C 1
ATOM 1027 O O . LEU A 1 123 ? -12.714 4.523 29.080 1.00 87.50 123 LEU A O 1
ATOM 1031 N N . LYS A 1 124 ? -10.543 3.984 29.255 1.00 86.81 124 LYS A N 1
ATOM 1032 C CA . LYS A 1 124 ? -10.739 3.012 30.345 1.00 86.81 124 LYS A CA 1
ATOM 1033 C C . LYS A 1 124 ? -11.334 3.659 31.597 1.00 86.81 124 LYS A C 1
ATOM 1035 O O . LYS A 1 124 ? -12.225 3.072 32.208 1.00 86.81 124 LYS A O 1
ATOM 1040 N N . GLU A 1 125 ? -10.869 4.847 31.971 1.00 88.38 125 GLU A N 1
ATOM 1041 C CA . GLU A 1 125 ? -11.397 5.578 33.128 1.00 88.38 125 GLU A CA 1
ATOM 1042 C C . GLU A 1 125 ? -12.841 6.048 32.909 1.00 88.38 125 GLU A C 1
ATOM 1044 O O . GLU A 1 125 ? -13.682 5.878 33.794 1.00 88.38 125 GLU A O 1
ATOM 1049 N N . GLU A 1 126 ? -13.176 6.553 31.721 1.00 86.12 126 GLU A N 1
ATOM 1050 C CA . GLU A 1 126 ? -14.557 6.926 31.386 1.00 86.12 126 GLU A CA 1
ATOM 1051 C C . GLU A 1 126 ? -15.491 5.707 31.366 1.00 86.12 126 GLU A C 1
ATOM 1053 O O . GLU A 1 126 ? -16.602 5.755 31.899 1.00 86.12 126 GLU A O 1
ATOM 1058 N N . MET A 1 127 ? -15.026 4.573 30.835 1.00 83.25 127 MET A N 1
ATOM 1059 C CA . MET A 1 127 ? -15.790 3.322 30.830 1.00 83.25 127 MET A CA 1
ATOM 1060 C C . MET A 1 127 ? -16.043 2.777 32.233 1.00 83.25 127 MET A C 1
ATOM 1062 O O . MET A 1 127 ? -17.138 2.278 32.482 1.00 83.25 127 MET A O 1
ATOM 1066 N N . ARG A 1 128 ? -15.091 2.918 33.166 1.00 82.88 128 ARG A N 1
ATOM 1067 C CA . ARG A 1 128 ? -15.261 2.517 34.577 1.00 82.88 128 ARG A CA 1
ATOM 1068 C C . ARG A 1 128 ? -16.372 3.287 35.290 1.00 82.88 128 ARG A C 1
ATOM 1070 O O . ARG A 1 128 ? -16.990 2.752 36.208 1.00 82.88 128 ARG A O 1
ATOM 1077 N N . LYS A 1 129 ? -16.640 4.533 34.885 1.00 83.25 129 LYS A N 1
ATOM 1078 C CA . LYS A 1 129 ? -17.725 5.357 35.448 1.00 83.25 129 LYS A CA 1
ATOM 1079 C C . LYS A 1 129 ? -19.107 4.897 34.980 1.00 83.25 129 LYS A C 1
ATOM 1081 O O . LYS A 1 129 ? -20.115 5.202 35.621 1.00 83.25 129 LYS A O 1
ATOM 1086 N N . LEU A 1 130 ? -19.177 4.170 33.867 1.00 79.06 130 LEU A N 1
ATOM 1087 C CA . LEU A 1 130 ? -20.419 3.640 33.324 1.00 79.06 130 LEU A CA 1
ATOM 1088 C C . LEU A 1 130 ? -20.684 2.247 33.902 1.00 79.06 130 LEU A C 1
ATOM 1090 O O . LEU A 1 130 ? -19.884 1.333 33.782 1.00 79.06 130 LEU A O 1
ATOM 1094 N N . GLN A 1 131 ? -21.847 2.058 34.524 1.00 72.69 131 GLN A N 1
ATOM 1095 C CA . GLN A 1 131 ? -22.262 0.721 34.958 1.00 72.69 131 GLN A CA 1
ATOM 1096 C C . GLN A 1 131 ? -22.733 -0.111 33.754 1.00 72.69 131 GLN A C 1
ATOM 1098 O O . GLN A 1 131 ? -23.449 0.426 32.905 1.00 72.69 131 GLN A O 1
ATOM 1103 N N . HIS A 1 132 ? -22.485 -1.423 33.764 1.00 78.88 132 HIS A N 1
ATOM 1104 C CA . HIS A 1 132 ? -22.915 -2.373 32.719 1.00 78.88 132 HIS A CA 1
ATOM 1105 C C . HIS A 1 132 ? -22.257 -2.131 31.347 1.00 78.88 132 HIS A C 1
ATOM 1107 O O . HIS A 1 132 ? -22.908 -2.232 30.305 1.00 78.88 132 HIS A O 1
ATOM 1113 N N . THR A 1 133 ? -20.972 -1.779 31.359 1.00 83.62 133 THR A N 1
ATOM 1114 C CA . THR A 1 133 ? -20.108 -1.696 30.178 1.00 83.62 133 THR A CA 1
ATOM 1115 C C . THR A 1 133 ? -19.014 -2.755 30.272 1.00 83.62 133 THR A C 1
ATOM 1117 O O . THR A 1 133 ? -18.539 -3.090 31.358 1.00 83.62 133 THR A O 1
ATOM 1120 N N . TYR A 1 134 ? -18.621 -3.293 29.126 1.00 85.31 134 TYR A N 1
ATOM 1121 C CA . TYR A 1 134 ? -17.503 -4.212 28.986 1.00 85.31 134 TYR A CA 1
ATOM 1122 C C . TYR A 1 134 ? -16.556 -3.656 27.929 1.00 85.31 134 TYR A C 1
ATOM 1124 O O . TYR A 1 134 ? -16.996 -3.227 26.863 1.00 85.31 134 TYR A O 1
ATOM 1132 N N . LEU A 1 135 ? -15.266 -3.634 28.251 1.00 87.44 135 LEU A N 1
ATOM 1133 C CA . 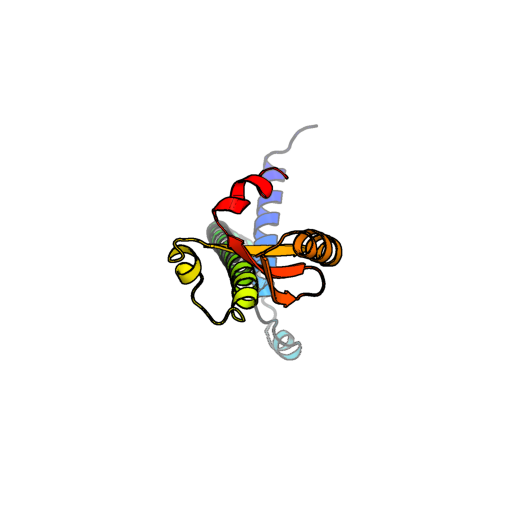LEU A 1 135 ? -14.202 -3.227 27.346 1.00 87.44 135 LEU A CA 1
ATOM 1134 C C . LEU A 1 135 ? -13.145 -4.319 27.350 1.00 87.44 135 LEU A C 1
ATOM 1136 O O . LEU A 1 135 ? -12.616 -4.670 28.405 1.00 87.44 135 LEU A O 1
ATOM 1140 N N . GLU A 1 136 ? -12.799 -4.783 26.162 1.00 88.12 136 GLU A N 1
ATOM 1141 C CA . GLU A 1 136 ? -11.749 -5.762 25.934 1.00 88.12 136 GLU A CA 1
ATOM 1142 C C . GLU A 1 136 ? -10.777 -5.247 24.874 1.00 88.12 136 GLU A C 1
ATOM 1144 O O . GLU A 1 136 ? -11.175 -4.598 23.908 1.00 88.12 136 GLU A O 1
ATOM 1149 N N . ILE A 1 137 ? -9.485 -5.513 25.078 1.00 90.25 137 ILE A N 1
ATOM 1150 C CA . ILE A 1 137 ? -8.438 -5.212 24.102 1.00 90.25 137 ILE A CA 1
ATOM 1151 C C . ILE A 1 137 ? -8.167 -6.496 23.328 1.00 90.25 137 ILE A C 1
ATOM 1153 O O . ILE A 1 137 ? -7.564 -7.415 23.869 1.00 90.25 137 ILE A O 1
ATOM 1157 N N . ILE A 1 138 ? -8.588 -6.529 22.068 1.00 89.94 138 ILE A N 1
ATOM 1158 C CA . ILE A 1 138 ? -8.394 -7.669 21.164 1.00 89.94 138 ILE A CA 1
ATOM 1159 C C . ILE A 1 138 ? -6.935 -7.737 20.711 1.00 89.94 138 ILE A C 1
ATOM 1161 O O . ILE A 1 138 ? -6.310 -8.793 20.683 1.00 89.94 138 ILE A O 1
ATOM 1165 N N . HIS A 1 139 ? -6.376 -6.587 20.340 1.00 89.38 139 HIS A N 1
ATOM 1166 C CA . HIS A 1 139 ? -5.001 -6.494 19.876 1.00 89.38 139 HIS A CA 1
ATOM 1167 C C . HIS A 1 139 ? -4.429 -5.113 20.175 1.00 89.38 139 HIS A C 1
ATOM 1169 O O . HIS A 1 139 ? -5.147 -4.114 20.193 1.00 89.38 139 HIS A O 1
ATOM 1175 N N . GLN A 1 140 ? -3.120 -5.026 20.383 1.00 88.69 140 GLN A N 1
ATOM 1176 C CA . GLN A 1 140 ? -2.448 -3.756 20.614 1.00 88.69 140 GLN A CA 1
ATOM 1177 C C . GLN A 1 140 ? -1.176 -3.678 19.779 1.00 88.69 140 GLN A C 1
ATOM 1179 O O . GLN A 1 140 ? -0.280 -4.511 19.881 1.00 88.69 140 GLN A O 1
ATOM 1184 N N . THR A 1 141 ? -1.107 -2.634 18.962 1.00 88.06 141 THR A N 1
ATOM 1185 C CA . THR A 1 141 ? 0.085 -2.250 18.203 1.00 88.06 141 THR A CA 1
ATOM 1186 C C . THR A 1 141 ? 0.869 -1.181 18.969 1.00 88.06 141 THR A C 1
ATOM 1188 O O . THR A 1 141 ? 0.422 -0.697 20.011 1.00 88.06 141 THR A O 1
ATOM 1191 N N . SER A 1 142 ? 2.023 -0.754 18.450 1.00 88.44 142 SER A N 1
ATOM 1192 C CA . SER A 1 142 ? 2.830 0.304 19.079 1.00 88.44 142 SER A CA 1
ATOM 1193 C C . SER A 1 142 ? 2.082 1.636 19.227 1.00 88.44 142 SER A C 1
ATOM 1195 O O . SER A 1 142 ? 2.294 2.348 20.208 1.00 88.44 142 SER A O 1
ATOM 1197 N N . THR A 1 143 ? 1.176 1.961 18.301 1.00 88.75 143 THR A N 1
ATOM 1198 C CA . THR A 1 143 ? 0.457 3.246 18.278 1.00 88.75 143 THR A CA 1
ATOM 1199 C C . THR A 1 143 ? -1.026 3.130 18.610 1.00 88.75 143 THR A C 1
ATOM 1201 O O . THR A 1 143 ? -1.600 4.080 19.138 1.00 88.75 143 THR A O 1
ATOM 1204 N N . THR A 1 144 ? -1.650 1.989 18.309 1.00 92.12 144 THR A N 1
ATOM 1205 C CA . THR A 1 144 ? -3.113 1.843 18.284 1.0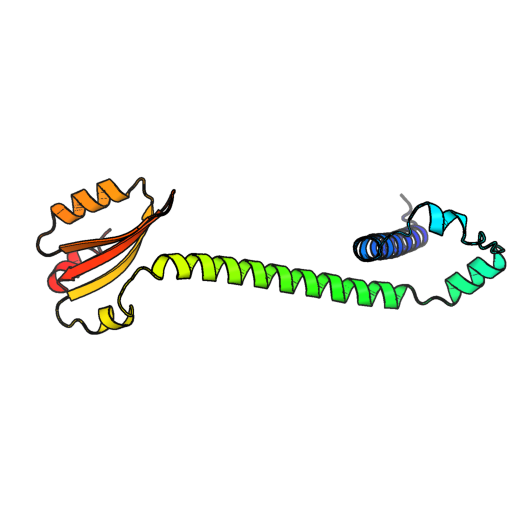0 92.12 144 THR A CA 1
ATOM 1206 C C . THR A 1 144 ? -3.564 0.555 18.964 1.00 92.12 144 THR A C 1
ATOM 1208 O O . THR A 1 144 ? -2.994 -0.513 18.723 1.00 92.12 144 THR A O 1
ATOM 1211 N N . SER A 1 145 ? -4.622 0.649 19.763 1.00 91.44 145 SER A N 1
ATOM 1212 C CA . SER A 1 145 ? -5.301 -0.482 20.392 1.00 91.44 145 SER A CA 1
ATOM 1213 C C . SER A 1 145 ? -6.612 -0.790 19.677 1.00 91.44 145 SER A C 1
ATOM 1215 O O . SER A 1 145 ? -7.372 0.119 19.351 1.00 91.44 145 SER A O 1
ATOM 1217 N N . TYR A 1 146 ? -6.867 -2.074 19.458 1.00 91.31 146 TYR A N 1
ATOM 1218 C CA . TYR A 1 146 ? -8.049 -2.649 18.826 1.00 91.31 146 TYR A CA 1
ATOM 1219 C C . TYR A 1 146 ? -8.933 -3.222 19.925 1.00 91.31 146 TYR A C 1
ATOM 1221 O O . TYR A 1 146 ? -8.472 -4.030 20.732 1.00 91.31 146 TYR A O 1
ATOM 1229 N N . LEU A 1 147 ? -10.177 -2.761 19.991 1.00 91.12 147 LEU A N 1
ATOM 1230 C CA . LEU A 1 147 ? -11.041 -2.935 21.148 1.00 91.12 147 LEU A CA 1
ATOM 1231 C C . LEU A 1 147 ? -12.402 -3.509 20.763 1.00 91.12 147 LEU A C 1
ATOM 1233 O O . LEU A 1 147 ? -12.959 -3.159 19.719 1.00 91.12 147 LEU A O 1
ATOM 1237 N N . LEU A 1 148 ? -12.959 -4.298 21.678 1.00 89.25 148 LEU A N 1
ATOM 1238 C CA . LEU A 1 148 ? -14.378 -4.614 21.754 1.00 89.25 148 LEU A CA 1
ATOM 1239 C C . LEU A 1 148 ? -15.009 -3.811 22.894 1.00 89.25 148 LEU A C 1
ATOM 1241 O O . LEU A 1 148 ? -14.515 -3.807 24.022 1.00 89.25 148 LEU A O 1
ATOM 1245 N N . LEU A 1 149 ? -16.127 -3.159 22.601 1.00 88.12 149 LEU A N 1
ATOM 1246 C CA . LEU A 1 149 ? -16.961 -2.446 23.561 1.00 88.12 149 LEU A CA 1
ATOM 1247 C C . LEU A 1 149 ? -18.354 -3.070 23.559 1.00 88.12 149 LEU A C 1
ATOM 1249 O O . LEU A 1 149 ? -19.001 -3.098 22.516 1.00 88.12 149 LEU A O 1
ATOM 1253 N N . LEU A 1 150 ? -18.842 -3.519 24.714 1.00 87.38 150 LEU A N 1
ATOM 1254 C CA . LEU A 1 150 ? -20.228 -3.962 24.883 1.00 87.38 150 LEU A CA 1
ATOM 1255 C C . LEU A 1 150 ? -20.935 -3.079 25.913 1.00 87.38 150 LEU A C 1
ATOM 1257 O O . LEU A 1 150 ? -20.397 -2.800 26.984 1.00 87.38 150 LEU A O 1
ATOM 1261 N N . PHE A 1 151 ? -22.156 -2.651 25.611 1.00 84.81 151 PHE A N 1
ATOM 1262 C CA . PHE A 1 151 ? -22.978 -1.855 26.526 1.00 84.81 151 PHE A CA 1
ATOM 1263 C C . PHE A 1 151 ? -24.471 -2.064 26.269 1.00 84.81 151 PHE A C 1
ATOM 1265 O O . PHE A 1 151 ? -24.883 -2.430 25.173 1.00 84.81 151 PHE A O 1
ATOM 1272 N N . LEU A 1 152 ? -25.306 -1.819 27.280 1.00 81.75 152 LEU A N 1
ATOM 1273 C CA . LEU A 1 152 ? -26.763 -1.955 27.155 1.00 81.75 152 LEU A CA 1
ATOM 1274 C C . LEU A 1 152 ? -27.358 -0.909 26.197 1.00 81.75 152 LEU A C 1
ATOM 1276 O O . LEU A 1 152 ? -27.005 0.274 26.268 1.00 81.75 152 LEU A O 1
ATOM 1280 N N . LYS A 1 153 ? -28.325 -1.317 25.363 1.00 76.81 153 LYS A N 1
ATOM 1281 C CA . LYS A 1 153 ? -29.029 -0.436 24.407 1.00 76.81 153 LYS A CA 1
ATOM 1282 C C . LYS A 1 153 ? -29.659 0.778 25.081 1.00 76.81 153 LYS A C 1
ATOM 1284 O O . LYS A 1 153 ? -29.574 1.884 24.551 1.00 76.81 153 LYS A O 1
ATOM 1289 N N . GLU A 1 154 ? -30.208 0.609 26.282 1.00 70.38 154 GLU A N 1
ATOM 1290 C CA . GLU A 1 154 ? -30.790 1.704 27.072 1.00 70.38 154 GLU A CA 1
ATOM 1291 C C . GLU A 1 154 ? -29.791 2.839 27.357 1.00 70.38 154 GLU A C 1
ATOM 1293 O O . GLU A 1 154 ? -30.173 4.004 27.480 1.00 70.38 154 GLU A O 1
ATOM 1298 N N . LYS A 1 155 ? -28.492 2.521 27.417 1.00 64.62 155 LYS A N 1
ATOM 1299 C CA . LYS A 1 155 ? -27.414 3.480 27.692 1.00 64.62 155 LYS A CA 1
ATOM 1300 C C . LYS A 1 155 ? -26.762 4.053 26.436 1.00 64.62 155 LYS A C 1
ATOM 1302 O O . LYS A 1 155 ? -25.988 5.002 26.553 1.00 64.62 155 LYS A O 1
ATOM 1307 N N . ALA A 1 156 ? -27.124 3.567 25.246 1.00 59.84 156 ALA A N 1
ATOM 1308 C CA . ALA A 1 156 ? -26.580 4.037 23.971 1.00 59.84 156 ALA A CA 1
ATOM 1309 C C . ALA A 1 156 ? -26.779 5.549 23.761 1.00 59.84 156 ALA A C 1
ATOM 1311 O O . ALA A 1 156 ? -25.884 6.234 23.270 1.00 59.84 156 ALA A O 1
ATOM 1312 N N . LYS A 1 157 ? -27.906 6.105 24.236 1.00 54.03 157 LYS A N 1
ATOM 1313 C CA . LYS A 1 157 ? -28.186 7.550 24.160 1.00 54.03 157 LYS A CA 1
ATOM 1314 C C . LYS A 1 157 ? -27.210 8.421 24.956 1.00 54.03 157 LYS A C 1
ATOM 1316 O O . LYS A 1 157 ? -27.061 9.581 24.607 1.00 54.03 157 LYS A O 1
ATOM 1321 N N . LYS A 1 158 ? -26.553 7.905 26.003 1.00 53.03 158 LYS A N 1
ATOM 1322 C CA . LYS A 1 158 ? -25.537 8.664 26.759 1.00 53.03 158 LYS A CA 1
ATOM 1323 C C . LYS A 1 158 ? -24.157 8.640 26.099 1.00 53.03 158 LYS A C 1
ATOM 1325 O O . LYS A 1 158 ? -23.359 9.522 26.383 1.00 53.03 158 LYS A O 1
ATOM 1330 N N . LEU A 1 159 ? -23.889 7.652 25.243 1.00 52.84 159 LEU A N 1
ATOM 1331 C CA . LEU A 1 159 ? -22.593 7.447 24.587 1.00 52.84 159 LEU A CA 1
ATOM 1332 C C . LEU A 1 159 ? -22.503 8.094 23.197 1.00 52.84 159 LEU A C 1
ATOM 1334 O O . LEU A 1 159 ? -21.406 8.400 22.760 1.00 52.84 159 LEU A O 1
ATOM 1338 N N . MET A 1 160 ? -23.632 8.355 22.527 1.00 43.41 160 MET A N 1
ATOM 1339 C CA . MET A 1 160 ? -23.683 9.008 21.204 1.00 43.41 160 MET A CA 1
ATOM 1340 C C . MET A 1 160 ? -23.669 10.555 21.240 1.00 43.41 160 MET A C 1
ATOM 1342 O O . MET A 1 160 ? -23.973 11.183 20.230 1.00 43.41 160 MET A O 1
ATOM 1346 N N . ILE A 1 161 ? -23.371 11.182 22.387 1.00 34.75 161 ILE A N 1
ATOM 1347 C CA . ILE A 1 161 ? -23.333 12.658 22.546 1.00 34.75 161 ILE A CA 1
ATOM 1348 C C . ILE A 1 161 ? -21.882 13.182 22.650 1.00 34.75 161 ILE A C 1
ATOM 1350 O O . ILE A 1 161 ? -21.663 14.320 23.050 1.00 34.75 161 ILE A O 1
ATOM 1354 N N . TYR A 1 162 ? -20.880 12.384 22.274 1.00 34.44 162 TYR A N 1
ATOM 1355 C CA . TYR A 1 162 ? -19.491 12.837 22.143 1.00 34.44 162 TYR A CA 1
ATOM 1356 C C . TYR A 1 162 ? -18.879 12.360 20.832 1.00 34.44 162 TYR A C 1
ATOM 1358 O O . TYR A 1 162 ? -19.114 11.184 20.476 1.00 34.44 162 TYR A O 1
#

Foldseek 3Di:
DDDPVVVVVVVVVVVLLVVLVVLVVVVDDDDPPVVVVPDPPDDDDPVRVVVCVVPDPVVVSSVVSVVVVVVVVVVVVVVVVVVVVVVVVVQCPLVPDDPVVQVVDDFKHKDKDKDFPVCVVVVVVVQVVDPAKDKDFSGDDPTMTIIIIMHTPVCVVVVVPD

pLDDT: mean 81.71, std 12.03, range [34.44, 95.0]

Secondary structure (DSSP, 8-state):
----HHHHHHHHHHHHHHHHHHHHHTTSPPPPHHHHHHSPP----HHHHHHHHHH--HHHHHHHHHHHHHHHHHHHHHHHHHHHHHHHHHHHTT--S-GGGGGG-SSEEEEEEEEEHHHHHHHHHHHHHSTTEEEEEEEE-SSEEEEEEEEEGGGHHHHTT-

Radius of gyration: 31.79 Å; chains: 1; bounding box: 67×49×79 Å